Protein AF-A0A7X4GGZ2-F1 (afdb_monomer_lite)

Structure (mmCIF, N/CA/C/O backbone):
data_AF-A0A7X4GGZ2-F1
#
_entry.id   AF-A0A7X4GGZ2-F1
#
loop_
_atom_site.group_PDB
_atom_site.id
_atom_site.type_symbol
_atom_site.label_atom_id
_atom_site.label_alt_id
_atom_site.label_comp_id
_atom_site.label_asym_id
_atom_site.label_entity_id
_atom_site.label_seq_id
_atom_site.pdbx_PDB_ins_code
_atom_site.Cartn_x
_atom_site.Cartn_y
_atom_site.Cartn_z
_atom_site.occupancy
_atom_site.B_iso_or_equiv
_atom_site.auth_seq_id
_atom_site.auth_comp_id
_atom_site.auth_asym_id
_atom_site.auth_atom_id
_atom_site.pdbx_PDB_model_num
ATOM 1 N N . MET A 1 1 ? 37.220 -30.434 9.728 1.00 45.38 1 MET A N 1
ATOM 2 C CA . MET A 1 1 ? 35.894 -30.781 9.183 1.00 45.38 1 MET A CA 1
ATOM 3 C C . MET A 1 1 ? 34.863 -30.306 10.194 1.00 45.38 1 MET A C 1
ATOM 5 O O . MET A 1 1 ? 34.654 -30.991 11.179 1.00 45.38 1 MET A O 1
ATOM 9 N N . THR A 1 2 ? 34.337 -29.098 10.003 1.00 37.09 2 THR A N 1
ATOM 10 C CA . THR A 1 2 ? 33.166 -28.539 10.704 1.00 37.09 2 THR A CA 1
ATOM 11 C C . THR A 1 2 ? 32.808 -27.254 9.964 1.00 37.09 2 THR A C 1
ATOM 13 O O . THR A 1 2 ? 33.420 -26.208 10.163 1.00 37.09 2 THR A O 1
ATOM 16 N N . LEU A 1 3 ? 31.886 -27.384 9.005 1.00 41.22 3 LEU A N 1
ATOM 17 C CA . LEU A 1 3 ? 31.267 -26.263 8.306 1.00 41.22 3 LEU A CA 1
ATOM 18 C C . LEU A 1 3 ? 30.477 -25.451 9.336 1.00 41.22 3 LEU A C 1
ATOM 20 O O . LEU A 1 3 ? 29.455 -25.909 9.839 1.00 41.22 3 LEU A O 1
ATOM 24 N N . GLY A 1 4 ? 30.958 -24.251 9.649 1.00 36.78 4 GLY A N 1
ATOM 25 C CA . GLY A 1 4 ? 30.122 -23.222 10.244 1.00 36.78 4 GLY A CA 1
ATOM 26 C C . GLY A 1 4 ? 29.209 -22.685 9.154 1.00 36.78 4 GLY A C 1
ATOM 27 O O . GLY A 1 4 ? 29.687 -22.015 8.240 1.00 36.78 4 GLY A O 1
ATOM 28 N N . ALA A 1 5 ? 27.918 -22.999 9.247 1.00 42.41 5 ALA A N 1
ATOM 29 C CA . ALA A 1 5 ? 26.869 -22.305 8.519 1.00 42.41 5 ALA A CA 1
ATOM 30 C C . ALA A 1 5 ? 26.866 -20.841 8.978 1.00 42.41 5 ALA A C 1
ATOM 32 O O . ALA A 1 5 ? 26.179 -20.458 9.920 1.00 42.41 5 ALA A O 1
ATOM 33 N N . LYS A 1 6 ? 27.709 -20.024 8.348 1.00 43.00 6 LYS A N 1
ATOM 34 C CA . LYS A 1 6 ? 27.434 -18.602 8.231 1.00 43.00 6 LYS A CA 1
ATOM 35 C C . LYS A 1 6 ? 26.337 -18.537 7.189 1.00 43.00 6 LYS A C 1
ATOM 37 O O . LYS A 1 6 ? 26.622 -18.683 6.007 1.00 43.00 6 LYS A O 1
ATOM 42 N N . GLU A 1 7 ? 25.096 -18.454 7.658 1.00 36.72 7 GLU A N 1
ATOM 43 C CA . GLU A 1 7 ? 23.995 -17.953 6.851 1.00 36.72 7 GLU A CA 1
ATOM 44 C C . GLU A 1 7 ? 24.501 -16.683 6.179 1.00 36.72 7 GLU A C 1
ATOM 46 O O . GLU A 1 7 ? 24.753 -15.666 6.831 1.00 36.72 7 GLU A O 1
ATOM 51 N N . ASP A 1 8 ? 24.781 -16.819 4.886 1.00 33.00 8 ASP A N 1
ATOM 52 C CA . ASP A 1 8 ? 25.072 -15.721 3.998 1.00 33.00 8 ASP A CA 1
ATOM 53 C C . ASP A 1 8 ? 23.955 -14.707 4.195 1.00 33.00 8 ASP A C 1
ATOM 55 O O . ASP A 1 8 ? 22.799 -14.918 3.822 1.00 33.00 8 ASP A O 1
ATOM 59 N N . ALA A 1 9 ? 24.333 -13.608 4.839 1.00 39.41 9 ALA A N 1
ATOM 60 C CA . ALA A 1 9 ? 23.629 -12.353 4.824 1.00 39.41 9 ALA A CA 1
ATOM 61 C C . ALA A 1 9 ? 23.546 -11.907 3.361 1.00 39.41 9 ALA A C 1
ATOM 63 O O . ALA A 1 9 ? 24.343 -11.100 2.881 1.00 39.41 9 ALA A O 1
ATOM 64 N N . VAL A 1 10 ? 22.598 -12.479 2.621 1.00 42.81 10 VAL A N 1
ATOM 65 C CA . VAL A 1 10 ? 22.237 -11.993 1.303 1.00 42.81 10 VAL A CA 1
ATOM 66 C C . VAL A 1 10 ? 21.493 -10.696 1.556 1.00 42.81 10 VAL A C 1
ATOM 68 O O . VAL A 1 10 ? 20.299 -10.674 1.846 1.00 42.81 10 VAL A O 1
ATOM 71 N N . ALA A 1 11 ? 22.251 -9.607 1.487 1.00 41.34 11 ALA A N 1
ATOM 72 C CA . ALA A 1 11 ? 21.743 -8.273 1.267 1.00 41.34 11 ALA A CA 1
ATOM 73 C C . ALA A 1 11 ? 20.778 -8.317 0.075 1.00 41.34 11 ALA A C 1
ATOM 75 O O . ALA A 1 11 ? 21.179 -8.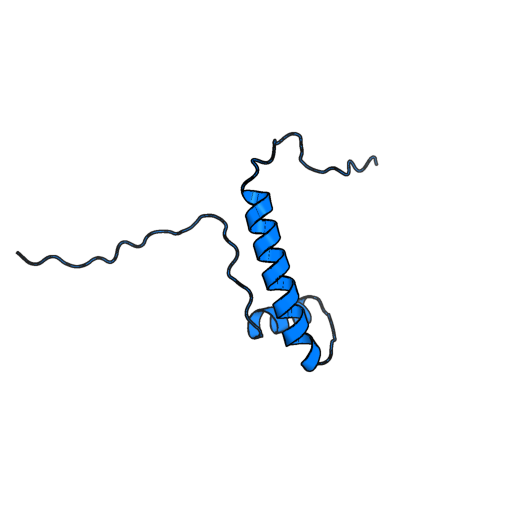249 -1.086 1.00 41.34 11 ALA A O 1
ATOM 76 N N . GLN A 1 12 ? 19.486 -8.451 0.364 1.00 37.38 12 GLN A N 1
ATOM 77 C CA . GLN A 1 12 ? 18.421 -8.294 -0.614 1.00 37.38 12 GLN A CA 1
ATOM 78 C C . GLN A 1 12 ? 18.043 -6.809 -0.683 1.00 37.38 12 GLN A C 1
ATOM 80 O O . GLN A 1 12 ? 16.892 -6.420 -0.526 1.00 37.38 12 GLN A O 1
ATOM 85 N N . ASP A 1 13 ? 19.048 -5.961 -0.903 1.00 42.25 13 ASP A N 1
ATOM 86 C CA . ASP A 1 13 ? 18.863 -4.544 -1.194 1.00 42.25 13 ASP A CA 1
ATOM 87 C C . ASP A 1 13 ? 18.652 -4.377 -2.704 1.00 42.25 13 ASP A C 1
ATOM 89 O O . ASP A 1 13 ? 19.567 -4.144 -3.493 1.00 42.25 13 ASP A O 1
ATOM 93 N N . ARG A 1 14 ? 17.410 -4.609 -3.132 1.00 42.38 14 ARG A N 1
ATOM 94 C CA . ARG A 1 14 ? 16.918 -4.217 -4.458 1.00 42.38 14 ARG A CA 1
ATOM 95 C C . ARG A 1 14 ? 15.618 -3.445 -4.317 1.00 42.38 14 ARG A C 1
ATOM 97 O O . ARG A 1 14 ? 14.611 -3.861 -4.873 1.00 42.38 14 ARG A O 1
ATOM 104 N N . GLY A 1 15 ? 15.613 -2.349 -3.553 1.00 53.81 15 GLY A N 1
ATOM 105 C CA . GLY A 1 15 ? 14.583 -1.298 -3.629 1.00 53.81 15 GLY A CA 1
ATOM 106 C C . GLY A 1 15 ? 13.116 -1.758 -3.585 1.00 53.81 15 GLY A C 1
ATOM 107 O O .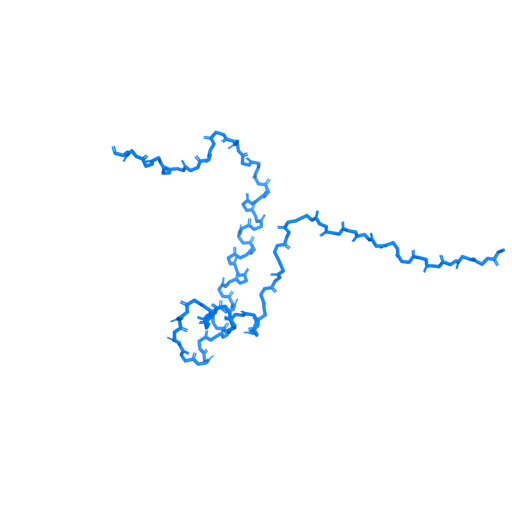 GLY A 1 15 ? 12.231 -1.043 -4.062 1.00 53.81 15 GLY A O 1
ATOM 108 N N . GLN A 1 16 ? 12.832 -2.953 -3.069 1.00 59.47 16 GLN A N 1
ATOM 109 C CA . GLN A 1 16 ? 11.499 -3.528 -3.030 1.00 59.47 16 GLN A CA 1
ATOM 110 C C . GLN A 1 16 ? 10.912 -3.074 -1.703 1.00 59.47 16 GLN A C 1
ATOM 112 O O . GLN A 1 16 ? 11.344 -3.512 -0.642 1.00 59.47 16 GLN A O 1
ATOM 117 N N . ALA A 1 17 ? 10.007 -2.094 -1.761 1.00 68.12 17 ALA A N 1
ATOM 118 C CA . ALA A 1 17 ? 9.359 -1.589 -0.559 1.00 68.12 17 ALA A CA 1
ATOM 119 C C . ALA A 1 17 ? 8.754 -2.771 0.213 1.00 68.12 17 ALA A C 1
ATOM 121 O O . ALA A 1 17 ? 8.161 -3.663 -0.397 1.00 68.12 17 ALA A O 1
ATOM 122 N N . ALA A 1 18 ? 8.918 -2.798 1.536 1.00 80.69 18 ALA A N 1
ATOM 123 C CA . ALA A 1 18 ? 8.294 -3.826 2.358 1.00 80.69 18 ALA A CA 1
ATOM 124 C C . ALA A 1 18 ? 6.772 -3.805 2.138 1.00 80.69 18 ALA A C 1
ATOM 126 O O . ALA A 1 18 ? 6.172 -2.731 2.045 1.00 80.69 18 ALA A O 1
ATOM 127 N N . ARG A 1 19 ? 6.153 -4.986 2.015 1.00 88.50 19 ARG A N 1
ATOM 128 C CA . ARG A 1 19 ? 4.700 -5.097 1.826 1.00 88.50 19 ARG A CA 1
ATOM 129 C C . ARG A 1 19 ? 3.988 -4.474 3.037 1.00 88.50 19 ARG A C 1
ATOM 131 O O . ARG A 1 19 ? 4.387 -4.771 4.165 1.00 88.50 19 ARG A O 1
ATOM 138 N N . PRO A 1 20 ? 2.972 -3.615 2.844 1.00 92.88 20 PRO A N 1
ATOM 139 C CA . PRO A 1 20 ? 2.309 -2.949 3.952 1.00 92.88 20 PRO A CA 1
ATOM 140 C C . PRO A 1 20 ? 1.605 -3.964 4.855 1.00 92.88 20 PRO A C 1
ATOM 142 O O . PRO A 1 20 ? 1.056 -4.968 4.400 1.00 92.88 20 PRO A O 1
ATOM 145 N N . THR A 1 21 ? 1.608 -3.668 6.149 1.00 95.31 21 THR A N 1
ATOM 146 C CA . THR A 1 21 ? 0.834 -4.354 7.191 1.00 95.31 21 THR A CA 1
ATOM 147 C C . THR A 1 21 ? -0.254 -3.426 7.729 1.00 95.31 21 THR A C 1
ATOM 149 O O . THR A 1 21 ? -0.136 -2.205 7.613 1.00 95.31 21 THR A O 1
ATOM 152 N N . LEU A 1 22 ? -1.294 -3.973 8.369 1.00 95.31 22 LEU A N 1
ATOM 153 C CA . LEU A 1 22 ? -2.345 -3.161 9.008 1.00 95.31 22 LEU A CA 1
ATOM 154 C C . LEU A 1 22 ? -1.772 -2.134 9.994 1.00 95.31 22 LEU A C 1
ATOM 156 O O . LEU A 1 22 ? -2.193 -0.981 9.998 1.00 95.31 22 LEU A O 1
ATOM 160 N N . GLU A 1 23 ? -0.794 -2.550 10.798 1.00 94.50 23 GLU A N 1
ATOM 161 C CA . GLU A 1 23 ? -0.117 -1.680 11.759 1.00 94.50 23 GLU A CA 1
ATOM 162 C C . GLU A 1 23 ? 0.627 -0.544 11.051 1.00 94.50 23 GLU A C 1
ATOM 164 O O . GLU A 1 23 ? 0.422 0.621 11.381 1.00 94.50 23 GLU A O 1
ATOM 169 N N . SER A 1 24 ? 1.408 -0.861 10.013 1.00 94.38 24 SER A N 1
ATOM 170 C CA . SER A 1 24 ? 2.129 0.159 9.246 1.00 94.38 24 SER A CA 1
ATOM 171 C C . SER A 1 24 ? 1.182 1.157 8.571 1.00 94.38 24 SER A C 1
ATOM 173 O O . SER A 1 24 ? 1.469 2.351 8.559 1.00 94.38 24 SER A O 1
ATOM 175 N N . VAL A 1 25 ? 0.032 0.697 8.062 1.00 95.38 25 VAL A N 1
ATOM 176 C CA . VAL A 1 25 ? -0.983 1.560 7.442 1.00 95.38 25 VAL A CA 1
ATOM 177 C C . VAL A 1 25 ? -1.587 2.495 8.481 1.00 95.38 25 VAL A C 1
ATOM 179 O O . VAL A 1 25 ? -1.643 3.698 8.241 1.00 95.38 25 VAL A O 1
ATOM 182 N N . ARG A 1 26 ? -1.969 1.977 9.654 1.00 94.75 26 ARG A N 1
ATOM 183 C CA . ARG A 1 26 ? -2.506 2.797 10.747 1.00 94.75 26 ARG A CA 1
ATOM 184 C C . ARG A 1 26 ? -1.511 3.875 11.178 1.00 94.75 26 ARG A C 1
ATOM 186 O O . ARG A 1 26 ? -1.885 5.042 11.258 1.00 94.75 26 ARG A O 1
ATOM 193 N N . THR A 1 27 ? -0.252 3.498 11.400 1.00 94.44 27 THR A N 1
ATOM 194 C CA . THR A 1 27 ? 0.810 4.437 11.785 1.00 94.44 27 THR A CA 1
ATOM 195 C C . THR A 1 27 ? 1.000 5.519 10.725 1.00 94.44 27 THR A C 1
ATOM 197 O O . THR A 1 27 ? 0.980 6.702 11.051 1.00 94.44 27 THR A O 1
ATOM 200 N N . ARG A 1 28 ? 1.087 5.145 9.442 1.00 94.50 28 ARG A N 1
ATOM 201 C CA . ARG A 1 28 ? 1.258 6.102 8.336 1.00 94.50 28 ARG A CA 1
ATOM 202 C C . ARG A 1 28 ? 0.060 7.030 8.152 1.00 94.50 28 ARG A C 1
ATOM 204 O O . ARG A 1 28 ? 0.252 8.204 7.856 1.00 94.50 28 ARG A O 1
ATOM 211 N N . MET A 1 29 ? -1.162 6.533 8.338 1.00 95.44 29 MET A N 1
ATOM 212 C CA . MET A 1 29 ? -2.364 7.371 8.299 1.00 95.44 29 MET A CA 1
ATOM 213 C C . MET A 1 29 ? -2.353 8.408 9.428 1.00 95.44 29 MET A C 1
ATOM 215 O O . MET A 1 29 ? -2.629 9.577 9.169 1.00 95.44 29 MET A O 1
ATOM 219 N N . ALA A 1 30 ? -1.962 8.010 10.643 1.00 94.56 30 ALA A N 1
ATOM 220 C CA . ALA A 1 30 ? -1.826 8.928 11.772 1.00 94.56 30 ALA A CA 1
ATOM 221 C C . ALA A 1 30 ? -0.725 9.979 11.542 1.00 94.56 30 ALA A C 1
ATOM 223 O O . ALA A 1 30 ? -0.966 11.166 11.750 1.00 94.56 30 ALA A O 1
ATOM 224 N N . GLU A 1 31 ? 0.450 9.569 11.050 1.00 96.44 31 GLU A N 1
ATOM 225 C CA . GLU A 1 31 ? 1.554 10.477 10.688 1.00 96.44 31 GLU A CA 1
ATOM 226 C C . GLU A 1 31 ? 1.146 11.497 9.616 1.00 96.44 31 GLU A C 1
ATOM 228 O O . GLU A 1 31 ? 1.562 12.652 9.664 1.00 96.44 31 GLU A O 1
ATOM 233 N N . ALA A 1 32 ? 0.304 11.087 8.665 1.00 95.12 32 ALA A N 1
ATOM 234 C CA . ALA A 1 32 ? -0.232 11.954 7.620 1.00 95.12 32 ALA A CA 1
ATOM 235 C C . ALA A 1 32 ? -1.398 12.846 8.095 1.00 95.12 32 ALA A C 1
ATOM 237 O O . ALA A 1 32 ? -1.952 13.598 7.294 1.00 95.12 32 ALA A O 1
ATOM 238 N N . GLY A 1 33 ? -1.809 12.751 9.365 1.00 95.94 33 GLY A N 1
ATOM 239 C CA . GLY A 1 33 ? -2.963 13.478 9.899 1.00 95.94 33 GLY A CA 1
ATOM 240 C C . GLY A 1 33 ? -4.307 13.019 9.319 1.00 95.94 33 GLY A C 1
ATOM 241 O O . GLY A 1 33 ? -5.294 13.749 9.395 1.00 95.94 33 GLY A O 1
ATOM 242 N N . ILE A 1 34 ? -4.366 11.823 8.728 1.00 95.25 34 ILE A N 1
ATOM 243 C CA . ILE A 1 34 ? -5.586 11.262 8.145 1.00 95.25 34 ILE A CA 1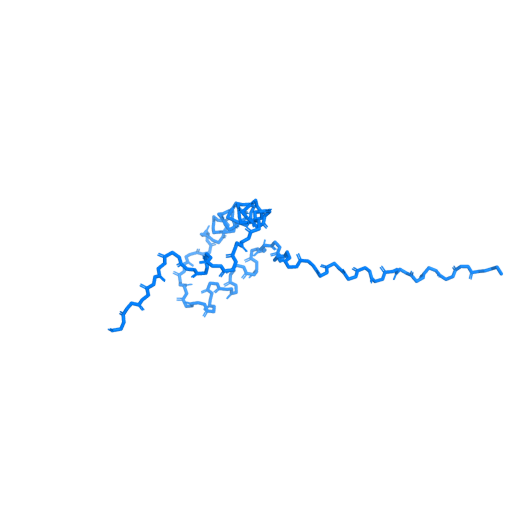
ATOM 244 C C . ILE A 1 34 ? -6.405 10.618 9.262 1.00 95.25 34 ILE A C 1
ATOM 246 O O . ILE A 1 34 ? -6.045 9.568 9.795 1.00 95.25 34 ILE A O 1
ATOM 250 N N . SER A 1 35 ? -7.544 11.231 9.585 1.00 91.88 35 SER A N 1
ATOM 251 C CA . SER A 1 35 ? -8.534 10.652 10.492 1.00 91.88 35 SER A CA 1
ATOM 252 C C . SER A 1 35 ? -9.565 9.851 9.696 1.00 91.88 35 SER A C 1
ATOM 254 O O . SER A 1 35 ? -10.285 10.405 8.866 1.00 91.88 35 SER A O 1
ATOM 256 N N . ALA A 1 36 ? -9.626 8.540 9.928 1.00 86.38 36 ALA A N 1
ATOM 257 C CA . ALA A 1 36 ? -10.615 7.650 9.329 1.00 86.38 36 ALA A CA 1
ATOM 258 C C . ALA A 1 36 ? -11.068 6.592 10.349 1.00 86.38 36 ALA A C 1
ATOM 260 O O . ALA A 1 36 ? -10.283 6.232 11.229 1.00 86.38 36 ALA A O 1
ATOM 261 N N . PRO A 1 37 ? -12.302 6.064 10.241 1.00 93.00 37 PRO A N 1
ATOM 262 C CA . PRO A 1 37 ? -12.745 4.949 11.073 1.00 93.00 37 PRO A CA 1
ATOM 263 C C . PRO A 1 37 ? -11.834 3.726 10.921 1.00 93.00 37 PRO A C 1
ATOM 265 O O . PRO A 1 37 ? -11.433 3.385 9.808 1.00 93.00 37 PRO A O 1
ATOM 268 N N . ASP A 1 38 ? -11.583 2.998 12.014 1.00 88.12 38 ASP A N 1
ATOM 269 C CA . ASP A 1 38 ? -10.697 1.821 12.006 1.00 88.12 38 ASP A CA 1
ATOM 270 C C . ASP A 1 38 ? -11.110 0.757 10.979 1.00 88.12 38 ASP A C 1
ATOM 272 O O . ASP A 1 38 ? -10.248 0.118 10.368 1.00 88.12 38 ASP A O 1
ATOM 276 N N . ALA A 1 39 ? -12.418 0.618 10.731 1.00 91.88 39 ALA A N 1
ATOM 277 C CA . ALA A 1 39 ? -12.982 -0.286 9.729 1.00 91.88 39 ALA A CA 1
ATOM 278 C C . ALA A 1 39 ? -12.452 -0.023 8.304 1.00 91.88 39 ALA A C 1
ATOM 280 O O . ALA A 1 39 ? -12.403 -0.938 7.483 1.00 91.88 39 ALA A O 1
ATOM 281 N N . CYS A 1 40 ? -12.006 1.201 8.007 1.00 93.25 40 CYS A N 1
ATOM 282 C CA . CYS A 1 40 ? -11.439 1.561 6.710 1.00 93.25 40 CYS A CA 1
ATOM 283 C C . CYS A 1 40 ? -10.012 1.022 6.513 1.00 93.25 40 CYS A C 1
ATOM 285 O O . CYS A 1 40 ? -9.604 0.809 5.372 1.00 93.25 40 CYS A O 1
ATOM 287 N N . THR A 1 41 ? -9.264 0.755 7.591 1.00 94.50 41 THR A N 1
ATOM 288 C CA . THR A 1 41 ? -7.836 0.370 7.535 1.00 94.50 41 THR A CA 1
ATOM 289 C C . THR A 1 41 ? -7.606 -0.884 6.691 1.00 94.50 41 THR A C 1
ATOM 291 O O . THR A 1 41 ? -6.653 -0.948 5.916 1.00 94.50 41 THR A O 1
ATOM 294 N N . ALA A 1 42 ? -8.503 -1.871 6.787 1.00 94.75 42 ALA A N 1
ATOM 295 C CA . ALA A 1 42 ? -8.414 -3.099 5.998 1.00 94.75 42 ALA A CA 1
ATOM 296 C C . ALA A 1 42 ? -8.590 -2.838 4.492 1.00 94.75 42 ALA A C 1
ATOM 298 O O . ALA A 1 42 ? -7.851 -3.392 3.678 1.00 94.75 42 ALA A O 1
ATOM 299 N N . GLY A 1 43 ? -9.522 -1.954 4.123 1.00 96.31 43 GLY A N 1
ATOM 300 C CA . GLY A 1 43 ? -9.726 -1.545 2.732 1.00 96.31 43 GLY A CA 1
ATOM 301 C C . GLY A 1 43 ? -8.544 -0.744 2.182 1.00 96.31 43 GLY A C 1
ATOM 302 O O . GLY A 1 43 ? -8.096 -0.987 1.063 1.00 96.31 43 GLY A O 1
ATOM 303 N N . VAL A 1 44 ? -7.982 0.161 2.989 1.00 96.00 44 VAL A N 1
ATOM 304 C CA . VAL A 1 44 ? -6.770 0.914 2.628 1.00 96.00 44 VAL A CA 1
ATOM 305 C C . VAL A 1 44 ? -5.599 -0.039 2.385 1.00 96.00 44 VAL A C 1
ATOM 307 O O . VAL A 1 44 ? -4.934 0.067 1.357 1.00 96.00 44 VAL A O 1
ATOM 310 N N . LEU A 1 45 ? -5.383 -1.011 3.276 1.00 96.06 45 LEU A N 1
ATOM 311 C CA . LEU A 1 45 ? -4.342 -2.021 3.105 1.00 96.06 45 LEU A CA 1
ATOM 312 C C . LEU A 1 45 ? -4.510 -2.809 1.798 1.00 96.06 45 LEU A C 1
ATOM 314 O O . LEU A 1 45 ? -3.544 -2.954 1.050 1.00 96.06 45 LEU A O 1
ATOM 318 N N . ALA A 1 46 ? -5.721 -3.292 1.506 1.00 96.12 46 ALA A N 1
ATOM 319 C CA .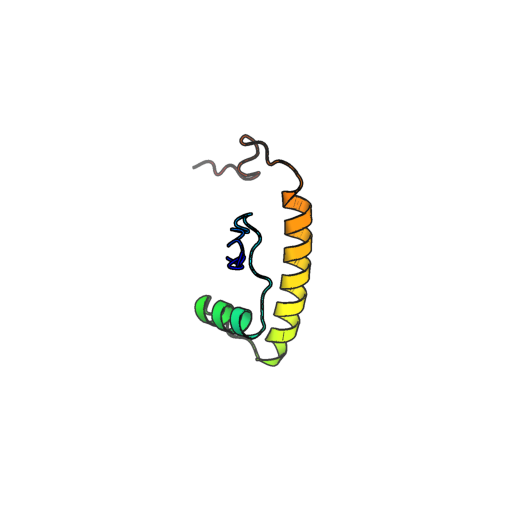 ALA A 1 46 ? -5.994 -4.047 0.284 1.00 96.12 46 ALA A CA 1
ATOM 320 C C . ALA A 1 46 ? -5.660 -3.233 -0.979 1.00 96.12 46 ALA A C 1
ATOM 322 O O . ALA A 1 46 ? -4.984 -3.734 -1.877 1.00 96.12 46 ALA A O 1
ATOM 323 N N . ASN A 1 47 ? -6.054 -1.957 -1.011 1.00 96.12 47 ASN A N 1
ATOM 324 C CA . ASN A 1 47 ? -5.745 -1.062 -2.127 1.00 96.12 47 ASN A CA 1
ATOM 325 C C . ASN A 1 47 ? -4.237 -0.809 -2.273 1.00 96.12 47 ASN A C 1
ATOM 327 O O . ASN A 1 47 ? -3.711 -0.842 -3.384 1.00 96.12 47 ASN A O 1
ATOM 331 N N . LEU A 1 48 ? -3.522 -0.590 -1.165 1.00 94.81 48 LEU A N 1
ATOM 332 C CA . LEU A 1 48 ? -2.077 -0.347 -1.194 1.00 94.81 48 LEU A CA 1
ATOM 333 C C . LEU A 1 48 ? -1.287 -1.557 -1.698 1.00 94.81 48 LEU A C 1
ATOM 335 O O . LEU A 1 48 ? -0.309 -1.380 -2.420 1.00 94.81 48 LEU A O 1
ATOM 339 N N . ILE A 1 49 ? -1.723 -2.772 -1.362 1.00 93.50 49 ILE A N 1
ATOM 340 C CA . ILE A 1 49 ? -1.124 -4.006 -1.878 1.00 93.50 49 ILE A CA 1
ATOM 341 C C . ILE A 1 49 ? -1.222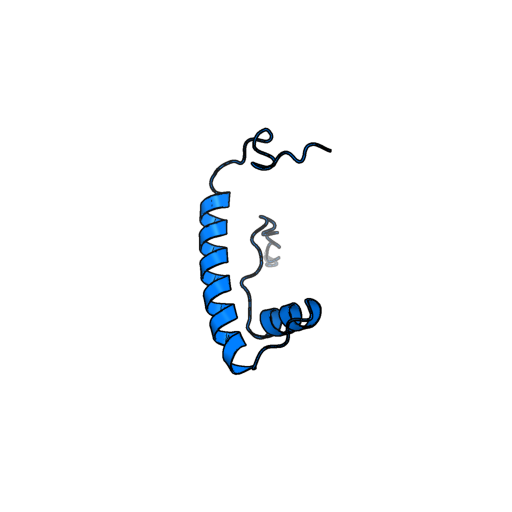 -4.057 -3.408 1.00 93.50 49 ILE A C 1
ATOM 343 O O . ILE A 1 49 ? -0.211 -4.262 -4.076 1.00 93.50 49 ILE A O 1
ATOM 347 N N . VAL A 1 50 ? -2.411 -3.809 -3.965 1.00 94.31 50 VAL A N 1
ATOM 348 C CA . VAL A 1 50 ? -2.620 -3.809 -5.424 1.00 94.31 50 VAL A CA 1
ATOM 349 C C . VAL A 1 50 ? -1.769 -2.732 -6.100 1.00 94.31 50 VAL A C 1
ATOM 351 O O . VAL A 1 50 ? -1.111 -2.991 -7.108 1.00 94.31 50 VAL A O 1
ATOM 354 N N . LEU A 1 51 ? -1.723 -1.529 -5.524 1.00 92.75 51 LEU A N 1
ATOM 355 C CA . LEU A 1 51 ? -0.891 -0.442 -6.040 1.00 92.75 51 LEU A CA 1
ATOM 356 C C . LEU A 1 51 ? 0.599 -0.795 -6.014 1.00 92.75 51 LEU A C 1
ATOM 358 O O . LEU A 1 51 ? 1.314 -0.486 -6.967 1.00 92.75 51 LEU A O 1
ATOM 362 N N . GLN A 1 52 ? 1.074 -1.460 -4.963 1.00 89.94 52 GLN A N 1
ATOM 363 C CA . GLN A 1 52 ? 2.459 -1.910 -4.883 1.00 89.94 52 GLN A CA 1
ATOM 364 C C . GLN A 1 52 ? 2.792 -2.936 -5.975 1.00 89.94 52 GLN A C 1
ATOM 366 O O . GLN A 1 52 ? 3.849 -2.823 -6.599 1.00 89.94 52 GLN A O 1
ATOM 371 N N . ASP A 1 53 ? 1.893 -3.883 -6.249 1.00 88.44 53 ASP A N 1
ATOM 372 C CA . ASP A 1 53 ? 2.067 -4.879 -7.314 1.00 88.44 53 ASP A CA 1
ATOM 373 C C . ASP A 1 53 ? 2.098 -4.207 -8.706 1.00 88.44 53 ASP A C 1
ATOM 375 O O . ASP A 1 53 ? 2.930 -4.537 -9.563 1.00 88.44 53 ASP A O 1
ATOM 379 N N . HIS A 1 54 ? 1.265 -3.183 -8.924 1.00 87.69 54 HIS A N 1
ATOM 380 C CA . HIS A 1 54 ? 1.315 -2.367 -10.141 1.00 87.69 54 HIS A CA 1
ATOM 381 C C . HIS A 1 54 ? 2.623 -1.580 -10.266 1.00 87.69 54 HIS A C 1
ATOM 383 O O . HIS A 1 54 ? 3.252 -1.599 -11.323 1.00 87.69 54 HIS A O 1
ATOM 389 N N . VAL A 1 55 ? 3.090 -0.937 -9.193 1.00 85.19 55 VAL A N 1
ATOM 390 C CA . VAL A 1 55 ? 4.378 -0.225 -9.189 1.00 85.19 55 VAL A CA 1
ATOM 391 C C . VAL A 1 55 ? 5.539 -1.182 -9.454 1.00 85.19 55 VAL A C 1
ATOM 393 O O . VAL A 1 55 ? 6.457 -0.826 -10.191 1.00 85.19 55 VAL A O 1
ATOM 396 N N . ALA A 1 56 ? 5.509 -2.398 -8.903 1.00 83.38 56 ALA A N 1
ATOM 397 C CA . ALA A 1 56 ? 6.521 -3.416 -9.181 1.00 83.38 56 ALA A CA 1
ATOM 398 C C . ALA A 1 56 ? 6.566 -3.775 -10.675 1.00 83.38 56 ALA A C 1
ATOM 400 O O . ALA A 1 56 ? 7.652 -3.872 -11.244 1.00 83.38 56 ALA A O 1
ATOM 401 N N . THR A 1 57 ? 5.399 -3.874 -11.319 1.00 83.75 57 THR A N 1
ATOM 402 C CA . THR A 1 57 ? 5.294 -4.076 -12.772 1.00 83.75 57 THR A CA 1
ATOM 403 C C . THR A 1 57 ? 5.884 -2.895 -13.548 1.00 83.75 57 THR A C 1
ATOM 405 O O . THR A 1 57 ? 6.639 -3.097 -14.495 1.00 83.75 57 THR A O 1
ATOM 408 N N . LEU A 1 58 ? 5.603 -1.655 -13.133 1.00 80.75 58 LEU A N 1
ATOM 409 C CA . LEU A 1 58 ? 6.121 -0.451 -13.796 1.00 80.75 58 LEU A CA 1
ATOM 410 C C . LEU A 1 58 ? 7.637 -0.278 -13.631 1.00 80.75 58 LEU A C 1
ATOM 412 O O . LEU A 1 58 ? 8.310 0.147 -14.562 1.00 80.75 58 LEU A O 1
ATOM 416 N N . ARG A 1 59 ? 8.197 -0.638 -12.472 1.00 74.50 59 ARG A N 1
ATOM 417 C CA . ARG A 1 59 ? 9.648 -0.570 -12.213 1.00 74.50 59 ARG A CA 1
ATOM 418 C C . ARG A 1 59 ? 10.467 -1.534 -13.066 1.00 74.50 59 ARG A C 1
ATOM 420 O O . ARG A 1 59 ? 11.670 -1.335 -13.195 1.00 74.50 59 ARG A O 1
ATOM 427 N N . ALA A 1 60 ? 9.841 -2.567 -13.630 1.00 73.38 60 ALA A N 1
ATOM 428 C CA . ALA A 1 60 ? 10.498 -3.443 -14.592 1.00 73.38 60 ALA A CA 1
ATOM 429 C C . ALA A 1 60 ? 10.836 -2.713 -15.906 1.00 73.38 60 ALA A C 1
ATOM 431 O O . ALA A 1 60 ? 11.726 -3.148 -16.635 1.00 73.38 60 ALA A O 1
ATOM 432 N N . PHE A 1 61 ? 10.169 -1.593 -16.200 1.00 74.50 61 PHE A N 1
ATOM 433 C CA . PHE A 1 61 ? 10.525 -0.725 -17.313 1.00 74.50 61 PHE A CA 1
ATOM 434 C C . PHE A 1 61 ? 11.650 0.219 -16.877 1.00 74.50 61 PHE A C 1
ATOM 436 O O . PHE A 1 61 ? 11.519 0.956 -15.899 1.00 74.50 61 PHE A O 1
ATOM 443 N N . ALA A 1 62 ? 12.772 0.195 -17.601 1.00 62.66 62 ALA A N 1
ATOM 444 C CA . ALA A 1 62 ? 13.867 1.127 -17.365 1.00 62.66 62 ALA A CA 1
ATOM 445 C C . ALA A 1 62 ? 13.366 2.563 -17.583 1.00 62.66 62 ALA A C 1
ATOM 447 O O . ALA A 1 62 ? 12.981 2.933 -18.692 1.00 62.66 62 ALA A O 1
ATOM 448 N N . LEU A 1 63 ? 13.355 3.366 -16.519 1.00 65.75 63 LEU A N 1
ATOM 449 C CA . LEU A 1 63 ? 13.073 4.794 -16.613 1.00 65.75 63 LEU A CA 1
ATOM 450 C C . LEU A 1 63 ? 14.236 5.463 -17.354 1.00 65.75 63 LEU A C 1
ATOM 452 O O . LEU A 1 63 ? 15.357 5.490 -16.848 1.00 65.75 63 LEU A O 1
ATOM 456 N N . ASP A 1 64 ? 13.978 5.997 -18.551 1.00 61.94 64 ASP A N 1
ATOM 457 C CA . ASP A 1 64 ? 14.936 6.877 -19.223 1.00 61.94 64 ASP A CA 1
ATOM 458 C C . ASP A 1 64 ? 15.168 8.102 -18.312 1.00 61.94 64 ASP A C 1
ATOM 460 O O . ASP A 1 64 ? 14.192 8.746 -17.915 1.00 61.94 64 ASP A O 1
ATOM 464 N N . PRO A 1 65 ? 16.420 8.459 -17.975 1.00 61.16 65 PRO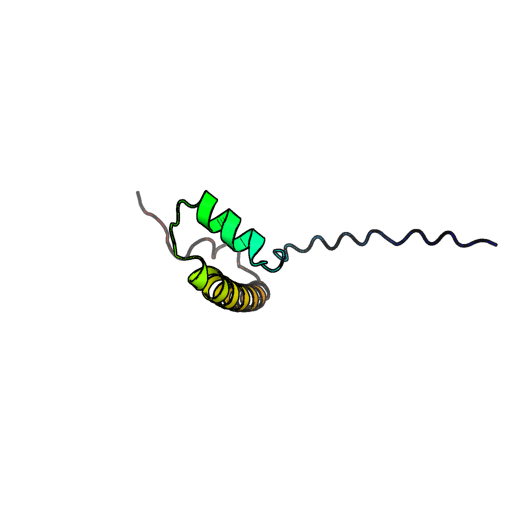 A N 1
ATOM 465 C CA . PRO A 1 65 ? 16.738 9.649 -17.184 1.00 61.16 65 PRO A CA 1
ATOM 466 C C . PRO A 1 65 ? 16.130 10.954 -17.730 1.00 61.16 65 PRO A C 1
ATOM 468 O O . PRO A 1 65 ? 15.889 11.888 -16.968 1.00 61.16 65 PRO A O 1
ATOM 471 N N . ARG A 1 66 ? 15.846 11.029 -19.038 1.00 65.31 66 ARG A N 1
ATOM 472 C CA . ARG A 1 66 ? 15.159 12.160 -19.691 1.00 65.31 66 ARG A CA 1
ATOM 473 C C . ARG A 1 66 ? 13.641 12.158 -19.496 1.00 65.31 66 ARG A C 1
ATOM 475 O O . ARG A 1 66 ? 13.002 13.158 -19.805 1.00 65.31 66 ARG A O 1
ATOM 482 N N . SER A 1 67 ? 13.076 11.071 -18.972 1.00 62.97 67 SER A N 1
ATOM 483 C CA . SER A 1 67 ? 11.657 10.936 -18.606 1.00 62.97 67 SER A CA 1
ATOM 484 C C . SER A 1 67 ? 11.362 11.417 -17.182 1.00 62.97 67 SER A C 1
ATOM 486 O O . SER A 1 67 ? 10.259 11.206 -16.676 1.00 62.97 67 SER A O 1
ATOM 488 N N . ALA A 1 68 ? 12.339 12.043 -16.514 1.00 56.19 68 ALA A N 1
ATOM 489 C CA . ALA A 1 68 ? 12.161 12.662 -15.210 1.00 56.19 68 ALA A CA 1
ATOM 490 C C . ALA A 1 68 ? 11.107 13.784 -15.309 1.00 56.19 68 ALA A C 1
ATOM 492 O O . ALA A 1 68 ? 11.395 14.879 -15.772 1.00 56.19 68 ALA A O 1
ATOM 493 N N . SER A 1 69 ? 9.887 13.440 -14.888 1.00 61.62 69 SER A N 1
ATOM 494 C CA . SER A 1 69 ? 8.651 14.231 -14.830 1.00 61.62 69 SER A CA 1
ATOM 495 C C . SER A 1 69 ? 7.964 14.562 -16.170 1.00 61.62 69 SER A C 1
ATOM 497 O O . SER A 1 69 ? 8.380 15.407 -16.954 1.00 61.62 69 SER A O 1
ATOM 499 N N . ALA A 1 70 ? 6.785 13.958 -16.377 1.00 61.78 70 ALA A N 1
ATOM 500 C CA . ALA A 1 70 ? 5.827 14.387 -17.404 1.00 61.78 70 ALA A CA 1
ATOM 501 C C . ALA A 1 70 ? 5.276 15.809 -17.151 1.00 61.78 70 ALA A C 1
ATOM 503 O O . ALA A 1 70 ? 4.697 16.419 -18.043 1.00 61.78 70 ALA A O 1
ATOM 504 N N . MET A 1 71 ? 5.470 16.349 -15.943 1.00 53.44 71 MET A N 1
ATOM 505 C CA . MET A 1 71 ? 5.167 17.734 -15.596 1.00 53.44 71 MET A CA 1
ATOM 506 C C . MET A 1 71 ? 6.473 18.523 -15.480 1.00 53.44 71 MET A C 1
ATOM 508 O O . MET A 1 71 ? 7.238 18.331 -14.533 1.00 53.44 71 MET A O 1
ATOM 512 N N . ARG A 1 72 ? 6.728 19.402 -16.453 1.00 58.97 72 ARG A N 1
ATOM 513 C CA . ARG A 1 72 ? 7.671 20.515 -16.303 1.00 58.97 72 ARG A CA 1
ATOM 514 C C . ARG A 1 72 ? 6.902 21.665 -15.662 1.00 58.97 72 ARG A C 1
ATOM 516 O O . ARG A 1 72 ? 5.902 22.103 -16.220 1.00 58.97 72 ARG A O 1
ATOM 523 N N . PHE A 1 73 ? 7.336 22.111 -14.490 1.00 57.72 73 PHE A N 1
ATOM 524 C CA . PHE A 1 73 ? 6.836 23.349 -13.902 1.00 57.72 73 PHE A CA 1
ATOM 525 C C . PHE A 1 73 ? 7.637 24.501 -14.513 1.00 57.72 73 PHE A C 1
ATOM 527 O O . PHE A 1 73 ? 8.841 24.594 -14.281 1.00 57.72 73 PHE A O 1
ATOM 534 N N . GLU A 1 74 ? 6.992 25.325 -15.337 1.00 58.59 74 GLU A N 1
ATOM 535 C CA . GLU A 1 74 ? 7.537 26.627 -15.731 1.00 58.59 74 GLU A CA 1
ATOM 536 C C . GLU A 1 74 ? 7.183 27.642 -14.635 1.00 58.59 74 GLU A C 1
ATOM 538 O O . GLU A 1 74 ? 6.060 27.632 -14.125 1.00 58.59 74 GLU A O 1
ATOM 543 N N . ALA A 1 75 ? 8.185 28.417 -14.210 1.00 57.97 75 ALA A N 1
ATOM 544 C CA . ALA A 1 75 ? 8.094 29.409 -13.138 1.00 57.97 75 ALA A CA 1
ATOM 545 C C . ALA A 1 75 ? 7.501 30.735 -13.626 1.00 57.97 75 ALA A C 1
ATOM 547 O O . ALA A 1 75 ? 7.757 31.091 -14.799 1.00 57.97 75 ALA A O 1
#

Secondary structure (DSSP, 8-state):
-------------S--PPPP-HHHHHHHHHHTT----TTHHHHHHHHHHHHHHHHHHHHTS---GGGS-S-----

Sequence (75 aa):
MTLGAKEDAVAQDRGQAARPTLESVRTRMAEAGISAPDACTAGVLANLIVLQDHVATLRAFALDPRSASAMRFEA

Foldseek 3Di:
DDDDPPPPPPPPPPPQPPQDDLVNQVVVCVVVVNDDPSVCSVVVSVVVNVVSVVVVVVVVDDDDPVPPDPDDDDD

pLDDT: mean 74.58, std 21.31, range [33.0, 96.44]

Organism: NCBI:txid2692619

Radius of gyration: 19.38 Å; chains: 1; bounding box: 49×60×32 Å